Protein AF-A0A402CXB4-F1 (afdb_monomer)

pLDDT: mean 93.69, std 9.64, range [36.25, 98.69]

Structure (mmCIF, N/CA/C/O backbone):
data_AF-A0A402CXB4-F1
#
_entry.id   AF-A0A402CXB4-F1
#
loop_
_atom_site.group_PDB
_atom_site.id
_atom_site.type_symbol
_atom_site.label_atom_id
_atom_site.label_alt_id
_atom_site.label_comp_id
_atom_site.label_asym_id
_atom_site.labe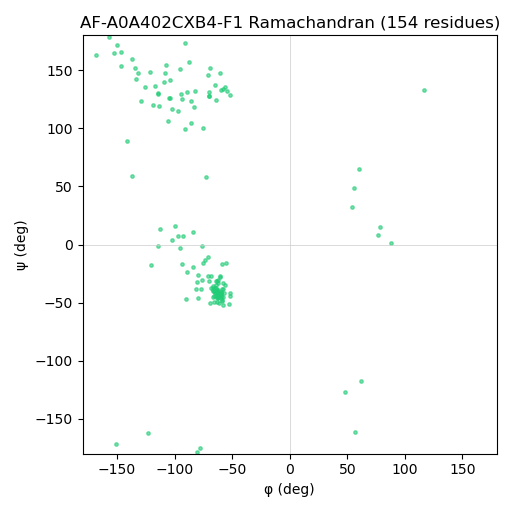l_entity_id
_atom_site.label_seq_id
_atom_site.pdbx_PDB_ins_code
_atom_site.Cartn_x
_atom_site.Cartn_y
_atom_site.Cartn_z
_atom_site.occupancy
_atom_site.B_iso_or_e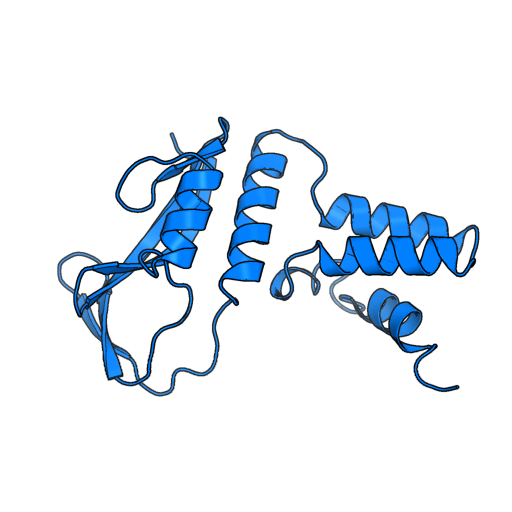quiv
_atom_site.auth_seq_id
_atom_site.auth_comp_id
_atom_site.auth_asym_id
_atom_site.auth_atom_id
_atom_site.pdbx_PDB_model_num
ATOM 1 N N . MET A 1 1 ? -4.533 17.981 -13.577 1.00 66.94 1 MET A N 1
ATOM 2 C CA . MET A 1 1 ? -3.326 17.785 -12.740 1.00 66.94 1 MET A CA 1
ATOM 3 C C . MET A 1 1 ? -3.564 16.572 -11.855 1.00 66.94 1 MET A C 1
ATOM 5 O O . MET A 1 1 ? -4.719 16.394 -11.473 1.00 66.94 1 MET A O 1
ATOM 9 N N . PRO A 1 2 ? -2.549 15.734 -11.580 1.00 78.81 2 PRO A N 1
ATOM 10 C CA . PRO A 1 2 ? -2.701 14.644 -10.619 1.00 78.81 2 PRO A CA 1
ATOM 11 C C . PRO A 1 2 ? -3.047 15.206 -9.237 1.00 78.81 2 PRO A C 1
ATOM 13 O O . PRO A 1 2 ? -2.648 16.324 -8.907 1.00 78.81 2 PRO A O 1
ATOM 16 N N . GLY A 1 3 ? -3.827 14.453 -8.464 1.00 91.56 3 GLY A N 1
ATOM 17 C CA . GLY A 1 3 ? -4.170 14.823 -7.092 1.00 91.56 3 GLY A CA 1
ATOM 18 C C . GLY A 1 3 ? -3.066 14.448 -6.106 1.00 91.56 3 GLY A C 1
ATOM 19 O O . GLY A 1 3 ? -2.782 15.207 -5.187 1.00 91.56 3 GLY A O 1
ATOM 20 N N . THR A 1 4 ? -2.437 13.292 -6.323 1.00 97.38 4 THR A N 1
ATOM 21 C CA . THR A 1 4 ? -1.288 12.788 -5.558 1.00 97.38 4 THR A CA 1
ATOM 22 C C . THR A 1 4 ? -0.498 11.781 -6.406 1.00 97.38 4 THR A C 1
ATOM 24 O O . THR A 1 4 ? -0.873 11.486 -7.548 1.00 97.38 4 THR A O 1
ATOM 27 N N . TYR A 1 5 ? 0.594 11.246 -5.866 1.00 97.19 5 TYR A N 1
ATOM 28 C CA . TYR A 1 5 ? 1.362 10.167 -6.477 1.00 97.19 5 TYR A CA 1
ATOM 29 C C . TYR A 1 5 ? 1.974 9.239 -5.425 1.00 97.19 5 TYR A C 1
ATOM 31 O O . TYR A 1 5 ? 2.268 9.650 -4.304 1.00 97.19 5 TYR A O 1
ATOM 39 N N . LEU A 1 6 ? 2.214 7.990 -5.822 1.00 97.00 6 LEU A N 1
ATOM 40 C CA . LEU A 1 6 ? 2.960 7.000 -5.046 1.00 97.00 6 LEU A CA 1
ATOM 41 C C . LEU A 1 6 ? 4.166 6.510 -5.851 1.00 97.00 6 LEU A C 1
ATOM 43 O O . LEU A 1 6 ? 4.110 6.436 -7.076 1.00 97.00 6 LEU A O 1
ATOM 47 N N . GLN A 1 7 ? 5.259 6.163 -5.175 1.00 95.56 7 GLN A N 1
ATOM 48 C CA . GLN A 1 7 ? 6.454 5.631 -5.837 1.00 95.56 7 GLN A CA 1
ATOM 49 C C . GLN A 1 7 ? 6.303 4.129 -6.099 1.00 95.56 7 GLN A C 1
ATOM 51 O O . GLN A 1 7 ? 5.945 3.370 -5.197 1.00 95.56 7 GLN A O 1
ATOM 56 N N . ALA A 1 8 ? 6.606 3.701 -7.323 1.00 96.75 8 ALA A N 1
ATOM 57 C CA . ALA A 1 8 ? 6.673 2.294 -7.703 1.00 96.75 8 ALA A CA 1
ATOM 58 C C . ALA A 1 8 ? 7.680 2.086 -8.847 1.00 96.75 8 ALA A C 1
ATOM 60 O O . ALA A 1 8 ? 8.414 2.994 -9.241 1.00 96.75 8 ALA A O 1
ATOM 61 N N . PHE A 1 9 ? 7.706 0.873 -9.391 1.00 96.94 9 PHE A N 1
ATOM 62 C CA . PHE A 1 9 ? 8.513 0.503 -10.541 1.00 96.94 9 PHE A CA 1
ATOM 63 C C . PHE A 1 9 ? 7.627 0.088 -11.714 1.00 96.94 9 PHE A C 1
ATOM 65 O O . PHE A 1 9 ? 6.707 -0.712 -11.537 1.00 96.94 9 PHE A O 1
ATOM 72 N N . ILE A 1 10 ? 7.942 0.552 -12.924 1.00 97.56 10 ILE A N 1
ATOM 73 C CA . ILE A 1 10 ? 7.408 -0.046 -14.154 1.00 97.56 10 ILE A CA 1
ATOM 74 C C . ILE A 1 10 ? 8.393 -1.082 -14.671 1.00 97.56 10 ILE A C 1
ATOM 76 O O . ILE A 1 10 ? 9.561 -0.773 -14.905 1.00 97.56 10 ILE A O 1
ATOM 80 N N . LYS A 1 11 ? 7.927 -2.312 -14.871 1.00 96.88 11 LYS A N 1
ATOM 81 C CA . LYS A 1 11 ? 8.692 -3.373 -15.520 1.00 96.88 11 LYS A CA 1
ATOM 82 C C . LYS A 1 11 ? 8.415 -3.342 -17.020 1.00 96.88 11 LYS A C 1
ATOM 84 O O . LYS A 1 11 ? 7.419 -3.893 -17.485 1.00 96.88 11 LYS A O 1
ATOM 89 N N . ASN A 1 12 ? 9.325 -2.740 -17.780 1.00 93.81 12 ASN A N 1
ATOM 90 C CA . ASN A 1 12 ? 9.269 -2.745 -19.238 1.00 93.81 12 ASN A CA 1
ATOM 91 C C . ASN A 1 12 ? 10.340 -3.697 -19.794 1.00 93.81 12 ASN A C 1
ATOM 93 O O . ASN A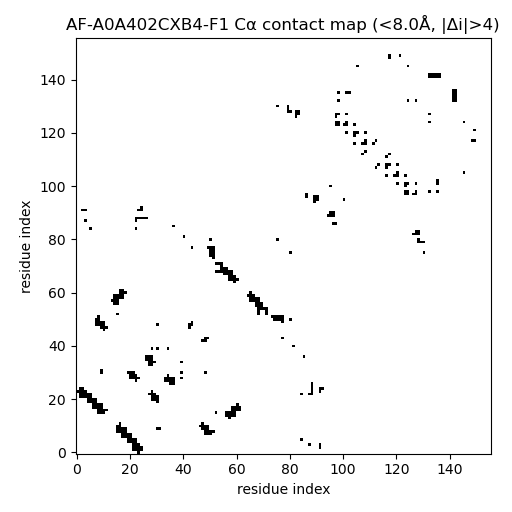 1 12 ? 11.547 -3.437 -19.737 1.00 93.81 12 ASN A O 1
ATOM 97 N N . GLY A 1 13 ? 9.894 -4.855 -20.281 1.00 91.06 13 GLY A N 1
ATOM 98 C CA . GLY A 1 13 ? 10.777 -5.939 -20.702 1.00 91.06 13 GLY A CA 1
ATOM 99 C C . GLY A 1 13 ? 11.628 -6.469 -19.542 1.00 91.06 13 GLY A C 1
ATOM 100 O O . GLY A 1 13 ? 11.108 -7.018 -18.568 1.00 91.06 13 GLY A O 1
ATOM 101 N N . ARG A 1 14 ? 12.955 -6.337 -19.665 1.00 89.50 14 ARG A N 1
ATOM 102 C CA . ARG A 1 14 ? 13.933 -6.779 -18.649 1.00 89.50 14 ARG A CA 1
ATOM 103 C C . ARG A 1 14 ? 14.375 -5.668 -17.690 1.00 89.50 14 ARG A C 1
ATOM 105 O O . ARG A 1 14 ? 15.159 -5.944 -16.786 1.00 89.50 14 ARG A O 1
ATOM 112 N N . HIS A 1 15 ? 13.903 -4.442 -17.897 1.00 91.56 15 HIS A N 1
ATOM 113 C CA . HIS A 1 15 ? 14.308 -3.267 -17.133 1.00 91.56 15 HIS A CA 1
ATOM 114 C C . HIS A 1 15 ? 13.187 -2.816 -16.200 1.00 91.56 15 HIS A C 1
ATOM 116 O O . HIS A 1 15 ? 12.003 -2.956 -16.515 1.00 91.56 15 HIS A O 1
ATOM 122 N N . PHE A 1 16 ? 13.580 -2.262 -15.058 1.00 96.19 16 PHE A N 1
ATOM 123 C CA . PHE A 1 16 ? 12.679 -1.624 -14.109 1.00 96.19 16 PHE A CA 1
ATOM 124 C C . PHE A 1 16 ? 12.913 -0.119 -14.126 1.00 96.19 16 PHE A C 1
ATOM 126 O O . PHE A 1 16 ? 14.056 0.322 -14.167 1.00 96.19 16 PHE A O 1
ATOM 133 N N . PHE A 1 17 ? 11.846 0.666 -14.061 1.00 96.25 17 PHE A N 1
ATOM 134 C CA . PHE A 1 17 ? 11.915 2.123 -14.059 1.00 96.25 17 PHE A CA 1
ATOM 135 C C . PHE A 1 17 ? 11.325 2.658 -12.768 1.00 96.25 17 PHE A C 1
ATOM 137 O O . PHE A 1 17 ? 10.148 2.412 -12.514 1.00 96.25 17 PHE A O 1
ATOM 144 N N . VAL A 1 18 ? 12.112 3.386 -11.972 1.00 95.19 18 VAL A N 1
ATOM 145 C CA . VAL A 1 18 ? 11.573 4.136 -10.825 1.00 95.19 18 VAL A CA 1
ATOM 146 C C . VAL A 1 18 ? 10.640 5.204 -11.374 1.00 95.19 18 VAL A C 1
ATOM 148 O O . VAL A 1 18 ? 11.049 6.004 -12.220 1.00 95.19 18 VAL A O 1
ATOM 151 N N . THR A 1 19 ? 9.389 5.217 -10.928 1.00 95.00 19 THR A N 1
ATOM 152 C CA . THR A 1 19 ? 8.428 6.202 -11.413 1.00 95.00 19 THR A CA 1
ATOM 153 C C . THR A 1 19 ? 7.335 6.517 -10.403 1.00 95.00 19 THR A C 1
ATOM 155 O O . THR A 1 19 ? 7.084 5.782 -9.447 1.00 95.00 19 THR A O 1
ATOM 158 N N . GLU A 1 20 ? 6.651 7.618 -10.683 1.00 96.00 20 GLU A N 1
ATOM 159 C CA . GLU A 1 20 ? 5.451 8.043 -9.984 1.00 96.00 20 GLU A CA 1
ATOM 160 C C . GLU A 1 20 ? 4.224 7.377 -10.608 1.00 96.00 20 GLU A C 1
ATOM 162 O O . GLU A 1 20 ? 3.940 7.546 -11.794 1.00 96.00 20 GLU A O 1
ATOM 167 N N . ILE A 1 21 ? 3.461 6.666 -9.784 1.00 97.81 21 ILE A N 1
ATOM 168 C CA . ILE A 1 21 ? 2.100 6.240 -10.091 1.00 97.81 21 ILE A CA 1
ATOM 169 C C . ILE A 1 21 ? 1.181 7.385 -9.688 1.00 97.81 21 ILE A C 1
ATOM 171 O O . ILE A 1 21 ? 0.973 7.636 -8.498 1.00 97.81 21 ILE A O 1
ATOM 175 N N . LYS A 1 22 ? 0.681 8.123 -10.676 1.00 98.50 22 LYS A N 1
ATOM 176 C CA . LYS A 1 22 ? -0.098 9.344 -10.448 1.00 98.50 22 LYS A CA 1
ATOM 177 C C . LYS A 1 22 ? -1.572 9.006 -10.325 1.00 98.50 22 LYS A C 1
ATOM 179 O O . LYS A 1 22 ? -2.120 8.319 -11.183 1.00 98.50 22 LYS A O 1
ATOM 184 N N . ILE A 1 23 ? -2.210 9.529 -9.285 1.00 98.50 23 ILE A N 1
ATOM 185 C CA . ILE A 1 23 ? -3.604 9.240 -8.951 1.00 98.50 23 ILE A CA 1
ATOM 186 C C . ILE A 1 23 ? -4.412 10.524 -9.108 1.00 98.50 23 ILE A C 1
ATOM 188 O O . ILE A 1 23 ? -4.046 11.590 -8.596 1.00 98.50 23 ILE A O 1
ATOM 192 N N . TYR A 1 24 ? -5.511 10.428 -9.845 1.00 98.12 24 TYR A N 1
ATOM 193 C CA . TYR A 1 24 ? -6.379 11.547 -10.173 1.00 98.12 24 TYR A CA 1
ATOM 194 C C . TYR A 1 24 ? -7.689 11.451 -9.392 1.00 98.12 24 TYR A C 1
ATOM 196 O O . TYR A 1 24 ? -8.123 10.383 -8.962 1.00 98.12 24 TYR A O 1
ATOM 204 N N . LYS A 1 25 ? -8.327 12.605 -9.181 1.00 96.19 25 LYS A N 1
ATOM 205 C CA . LYS A 1 25 ? -9.545 12.710 -8.367 1.00 96.19 25 LYS A CA 1
ATOM 206 C C . LYS A 1 25 ? -10.719 11.911 -8.947 1.00 96.19 25 LYS A C 1
ATOM 208 O O . LYS A 1 25 ? -11.561 11.436 -8.196 1.00 96.19 25 LYS A O 1
ATOM 213 N N . ASP A 1 26 ? -10.776 11.769 -10.263 1.00 96.31 26 ASP A N 1
ATOM 214 C CA . ASP A 1 26 ? -11.786 10.983 -10.977 1.00 96.31 26 ASP A CA 1
ATOM 215 C C . ASP A 1 26 ? -11.555 9.462 -10.895 1.00 96.31 26 ASP A C 1
ATOM 217 O O . ASP A 1 26 ? -12.372 8.699 -11.398 1.00 96.31 26 ASP A O 1
ATOM 221 N N . GLY A 1 27 ? -10.483 9.014 -10.231 1.00 96.75 27 GLY A N 1
ATOM 222 C CA . GLY A 1 27 ? -10.126 7.601 -10.112 1.00 96.75 27 GLY A CA 1
ATOM 223 C C . GLY A 1 27 ? -9.246 7.090 -11.252 1.00 96.75 27 GLY A C 1
ATOM 224 O O . GLY A 1 27 ? -8.883 5.914 -11.241 1.00 96.75 27 GLY A O 1
ATOM 225 N N . MET A 1 28 ? -8.866 7.951 -12.203 1.00 98.31 28 MET A N 1
ATOM 226 C CA . MET A 1 28 ? -7.876 7.599 -13.216 1.00 98.31 28 MET A CA 1
ATOM 227 C C . MET A 1 28 ? -6.481 7.505 -12.596 1.00 98.31 28 MET A C 1
ATOM 229 O O . MET A 1 28 ? -6.122 8.253 -11.681 1.00 98.31 28 MET A O 1
ATOM 233 N N . ILE A 1 29 ? -5.678 6.585 -13.120 1.00 98.69 29 ILE A N 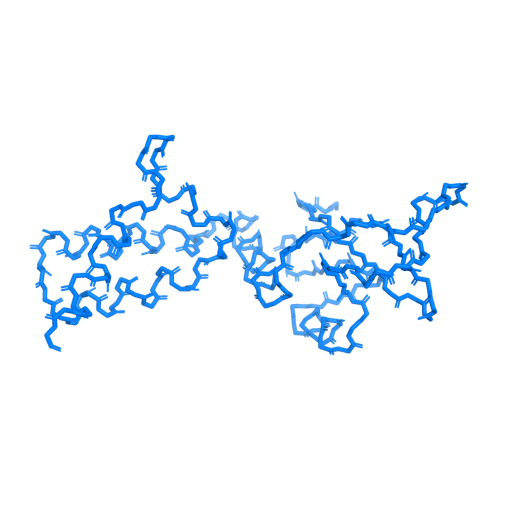1
ATOM 234 C CA . ILE A 1 29 ? -4.319 6.310 -12.663 1.00 98.69 29 ILE A CA 1
ATOM 235 C C . ILE A 1 29 ? -3.391 6.320 -13.874 1.00 98.69 29 ILE A C 1
ATOM 237 O O . ILE A 1 29 ? -3.589 5.568 -14.829 1.00 98.69 29 ILE A O 1
ATOM 241 N N . ASP A 1 30 ? -2.358 7.159 -13.834 1.00 98.38 30 ASP A N 1
ATOM 242 C CA . ASP A 1 30 ? -1.285 7.140 -14.828 1.00 98.38 30 ASP A CA 1
ATOM 243 C C . ASP A 1 30 ? -0.101 6.334 -14.288 1.00 98.38 30 ASP A C 1
ATOM 245 O O . ASP A 1 30 ? 0.541 6.687 -13.298 1.00 98.38 30 ASP A O 1
ATOM 249 N N . CYS A 1 31 ? 0.156 5.215 -14.957 1.00 97.44 31 CYS A N 1
ATOM 250 C CA . CYS A 1 31 ? 1.237 4.277 -14.676 1.00 97.44 31 CYS A CA 1
ATOM 251 C C . CYS A 1 31 ? 1.881 3.851 -16.002 1.00 97.44 31 CYS A C 1
ATOM 253 O O . CYS A 1 31 ? 1.846 2.675 -16.393 1.00 97.44 31 CYS A O 1
ATOM 255 N N . TRP A 1 32 ? 2.383 4.858 -16.727 1.00 96.31 32 TRP A N 1
ATOM 256 C CA . TRP A 1 32 ? 2.756 4.784 -18.144 1.00 96.31 32 TRP A CA 1
ATOM 257 C C . TRP A 1 32 ? 1.547 4.408 -18.997 1.00 96.31 32 TRP A C 1
ATOM 259 O O . TRP A 1 32 ? 1.445 3.313 -19.557 1.00 96.31 32 TRP A O 1
ATOM 269 N N . GLY A 1 33 ? 0.577 5.317 -19.004 1.00 96.50 33 GLY A N 1
ATOM 270 C CA . GLY A 1 33 ? -0.700 5.158 -19.683 1.00 96.50 33 GLY A CA 1
ATOM 271 C C . GLY A 1 33 ? -1.847 5.149 -18.683 1.00 96.50 33 GLY A C 1
ATOM 272 O O . GLY A 1 33 ? -1.791 4.437 -17.673 1.00 96.50 33 GLY A O 1
ATOM 273 N N . PHE A 1 34 ? -2.868 5.938 -19.009 1.00 97.81 34 PHE A N 1
ATOM 274 C CA . PHE A 1 34 ? -4.066 6.133 -18.206 1.00 97.81 34 PHE A CA 1
ATOM 275 C C . PHE A 1 34 ? -4.942 4.885 -18.197 1.00 97.81 34 PHE A C 1
ATOM 277 O O . PHE A 1 34 ? -5.302 4.361 -19.250 1.00 97.81 34 PHE A O 1
ATOM 284 N N . VAL A 1 35 ? -5.298 4.447 -16.997 1.00 98.62 35 VAL A N 1
ATOM 285 C CA . VAL A 1 35 ? -6.239 3.356 -16.735 1.00 98.62 35 VAL A CA 1
ATOM 286 C C . VAL A 1 35 ? -7.167 3.757 -15.594 1.00 98.62 35 VAL A C 1
ATOM 288 O O . VAL A 1 35 ? -6.840 4.649 -14.811 1.00 98.62 35 VAL A O 1
ATOM 291 N N . ASP A 1 36 ? -8.319 3.108 -15.498 1.00 98.62 36 ASP A N 1
ATOM 292 C CA . ASP A 1 36 ? -9.139 3.153 -14.290 1.00 98.62 36 ASP A CA 1
ATOM 293 C C . ASP A 1 36 ? -8.564 2.217 -13.207 1.00 98.62 36 ASP A C 1
ATOM 295 O O . ASP A 1 36 ? -7.489 1.623 -13.356 1.00 98.62 36 ASP A O 1
ATOM 299 N N . PHE A 1 37 ? -9.272 2.094 -12.085 1.00 98.38 37 PHE A N 1
ATOM 300 C CA . PHE A 1 37 ? -8.821 1.266 -10.970 1.00 98.38 37 PHE A CA 1
ATOM 301 C C . PHE A 1 37 ? -8.730 -0.228 -11.326 1.00 98.38 37 PHE A C 1
ATOM 303 O O . PHE A 1 37 ? -7.781 -0.894 -10.911 1.00 98.38 37 PHE A O 1
ATOM 310 N N . GLU A 1 38 ? -9.660 -0.753 -12.127 1.00 98.56 38 GLU A N 1
ATOM 311 C CA . GLU A 1 38 ? -9.625 -2.152 -12.570 1.00 98.56 38 GLU A CA 1
ATOM 312 C C . GLU A 1 38 ? -8.430 -2.405 -13.503 1.00 98.56 38 GLU A C 1
ATOM 314 O O . GLU A 1 38 ? -7.665 -3.354 -13.306 1.00 98.56 38 GLU A O 1
ATOM 319 N N . GLY A 1 39 ? -8.193 -1.512 -14.465 1.00 98.62 39 GLY A N 1
ATOM 320 C CA . GLY A 1 39 ? -7.027 -1.567 -15.341 1.00 98.62 39 GLY A CA 1
ATOM 321 C C . GLY A 1 39 ? -5.707 -1.419 -14.580 1.00 98.62 39 GLY A C 1
ATOM 322 O O . GLY A 1 39 ? -4.710 -2.054 -14.933 1.00 98.62 39 GLY A O 1
ATOM 323 N N . PHE A 1 40 ? -5.681 -0.647 -13.491 1.00 98.69 40 PHE A N 1
ATOM 324 C CA . PHE A 1 40 ? -4.524 -0.586 -12.599 1.00 98.69 40 PHE A CA 1
ATOM 325 C C . PHE A 1 40 ? -4.279 -1.917 -11.875 1.00 98.69 40 PHE A C 1
ATOM 327 O O . PHE A 1 40 ? -3.140 -2.394 -11.842 1.00 98.69 40 PHE A O 1
ATOM 334 N N . GLN A 1 41 ? -5.327 -2.561 -11.352 1.00 98.62 41 GLN A N 1
ATOM 335 C CA . GLN A 1 41 ? -5.213 -3.901 -10.766 1.00 98.62 41 GLN A CA 1
ATOM 336 C C . GLN A 1 41 ? -4.680 -4.913 -11.787 1.00 98.62 41 GLN A C 1
ATOM 338 O O . GLN A 1 41 ? -3.836 -5.741 -11.445 1.00 98.62 41 GLN A O 1
ATOM 343 N N . GLU A 1 42 ? -5.094 -4.818 -13.051 1.00 98.56 42 GLU A N 1
ATOM 344 C CA . GLU A 1 42 ? -4.564 -5.669 -14.118 1.00 98.56 42 GLU A CA 1
ATOM 345 C C . GLU A 1 42 ? -3.086 -5.391 -14.427 1.00 98.56 42 GLU A C 1
ATOM 347 O O . GLU A 1 42 ? -2.287 -6.317 -14.592 1.00 98.56 42 GLU A O 1
ATOM 352 N N . LYS A 1 43 ? -2.661 -4.125 -14.420 1.00 98.38 43 LYS A N 1
ATOM 353 C CA . LYS A 1 43 ? -1.239 -3.771 -14.549 1.00 98.38 43 LYS A CA 1
ATOM 354 C C . LYS A 1 43 ? -0.393 -4.292 -13.378 1.00 98.38 43 LYS A C 1
ATOM 356 O O . LYS A 1 43 ? 0.770 -4.644 -13.578 1.00 98.38 43 LYS A O 1
ATOM 361 N N . ILE A 1 44 ? -0.956 -4.394 -12.176 1.00 98.25 44 ILE A N 1
ATOM 362 C CA . ILE A 1 44 ? -0.307 -5.072 -11.044 1.00 98.25 44 ILE A CA 1
ATOM 363 C C . ILE A 1 44 ? -0.235 -6.589 -11.293 1.00 98.25 44 ILE A C 1
ATOM 365 O O . ILE A 1 44 ? 0.847 -7.170 -11.201 1.00 98.25 44 ILE A O 1
ATOM 369 N N . ARG A 1 45 ? -1.355 -7.234 -11.662 1.00 97.94 45 ARG A N 1
ATOM 370 C CA . ARG A 1 45 ? -1.437 -8.692 -11.900 1.00 97.94 45 ARG A CA 1
ATOM 371 C C . ARG A 1 45 ? -0.507 -9.176 -13.011 1.00 97.94 45 ARG A C 1
ATOM 373 O O . ARG A 1 45 ? 0.177 -10.182 -12.843 1.00 97.94 45 ARG A O 1
ATOM 380 N N . SER A 1 46 ? -0.435 -8.440 -14.116 1.00 97.44 46 SER A N 1
ATOM 381 C CA . SER A 1 46 ? 0.467 -8.729 -15.242 1.00 97.44 46 SER A CA 1
ATOM 382 C C . SER A 1 46 ? 1.945 -8.463 -14.922 1.00 97.44 46 SER A C 1
ATOM 384 O O . SER A 1 46 ? 2.838 -8.848 -15.681 1.00 97.44 46 SER A O 1
ATOM 386 N N . GLY A 1 47 ? 2.229 -7.817 -13.788 1.00 96.88 47 GLY A N 1
ATOM 387 C CA . GLY A 1 47 ? 3.572 -7.471 -13.348 1.00 96.88 47 GLY A CA 1
ATOM 388 C C . GLY A 1 47 ? 4.169 -6.249 -14.045 1.00 96.88 47 GLY A C 1
ATOM 389 O O . GLY A 1 47 ? 5.384 -6.067 -13.949 1.00 96.88 47 GLY A O 1
ATOM 390 N N . TRP A 1 48 ? 3.347 -5.440 -14.724 1.00 97.88 48 TRP A N 1
ATOM 391 C CA . TRP A 1 48 ? 3.736 -4.156 -15.313 1.00 97.88 48 TRP A CA 1
ATOM 392 C C . TRP A 1 48 ? 4.099 -3.136 -14.231 1.00 97.88 48 TRP A C 1
ATOM 394 O O . TRP A 1 48 ? 5.176 -2.549 -14.289 1.00 97.88 48 TRP A O 1
ATOM 404 N N . VAL A 1 49 ? 3.245 -2.967 -13.216 1.00 98.25 49 VAL A N 1
ATOM 405 C CA . VAL A 1 49 ? 3.561 -2.176 -12.015 1.00 98.25 49 VAL A CA 1
ATOM 406 C C . VAL A 1 49 ? 4.085 -3.116 -10.937 1.00 98.25 49 VAL A C 1
ATOM 408 O O . VAL A 1 49 ? 3.460 -4.131 -10.637 1.00 98.25 49 VAL A O 1
ATOM 411 N N . ARG A 1 50 ? 5.228 -2.779 -10.338 1.00 97.12 50 ARG A N 1
ATOM 412 C CA . ARG A 1 50 ? 5.862 -3.533 -9.252 1.00 97.12 50 ARG A CA 1
ATOM 413 C C . ARG A 1 50 ? 6.262 -2.599 -8.123 1.00 97.12 50 ARG A C 1
ATOM 415 O O . ARG A 1 50 ? 6.667 -1.470 -8.352 1.00 97.12 50 ARG A O 1
ATOM 422 N N . THR A 1 51 ? 6.212 -3.097 -6.900 1.00 96.06 51 THR A N 1
ATOM 423 C CA . THR A 1 51 ? 6.649 -2.386 -5.682 1.00 96.06 51 THR A CA 1
ATOM 424 C C . THR A 1 51 ? 7.864 -3.044 -5.032 1.00 96.06 51 THR A C 1
ATOM 426 O O . THR A 1 51 ? 8.380 -2.574 -4.020 1.00 96.06 51 THR A O 1
ATOM 429 N N . ARG A 1 52 ? 8.329 -4.144 -5.629 1.00 93.12 52 ARG A N 1
ATOM 430 C CA . ARG A 1 52 ? 9.488 -4.927 -5.215 1.00 93.12 52 ARG A CA 1
ATOM 431 C C . ARG A 1 52 ? 10.344 -5.240 -6.432 1.00 93.12 52 ARG A C 1
ATOM 433 O O . ARG A 1 52 ? 9.821 -5.524 -7.512 1.00 93.12 52 ARG A O 1
ATOM 440 N N . LEU A 1 53 ? 11.655 -5.216 -6.234 1.00 93.00 53 LEU A N 1
ATOM 441 C CA . LEU A 1 53 ? 12.635 -5.584 -7.246 1.00 93.00 53 LEU A CA 1
ATOM 442 C C . LEU A 1 53 ? 13.192 -6.977 -6.943 1.00 93.00 53 LEU A C 1
ATOM 444 O O . LEU A 1 53 ? 13.414 -7.292 -5.775 1.00 93.00 53 LEU A O 1
ATOM 448 N N . PRO A 1 54 ? 13.433 -7.820 -7.959 1.00 92.19 54 PRO A N 1
ATOM 449 C CA . PRO A 1 54 ? 14.271 -8.993 -7.768 1.00 92.19 54 PRO A CA 1
ATOM 450 C C . PRO A 1 54 ? 15.734 -8.579 -7.547 1.00 92.19 54 PRO A C 1
ATOM 452 O O . PRO A 1 54 ? 16.184 -7.555 -8.067 1.00 92.19 54 PRO A O 1
ATOM 455 N N . GLU A 1 55 ? 16.488 -9.400 -6.817 1.00 93.31 55 GLU A N 1
ATOM 456 C CA . GLU A 1 55 ? 17.940 -9.240 -6.688 1.00 93.31 55 GLU A CA 1
ATOM 457 C C . GLU A 1 55 ? 18.595 -9.242 -8.083 1.00 93.31 55 GLU A C 1
ATOM 459 O O . GLU A 1 55 ? 18.226 -10.037 -8.954 1.00 93.31 55 GLU A O 1
ATOM 464 N N . GLY A 1 56 ? 19.533 -8.325 -8.328 1.00 94.19 56 GLY A N 1
ATOM 465 C CA . GLY A 1 56 ? 20.175 -8.170 -9.635 1.00 94.19 56 GLY A CA 1
ATOM 466 C C . GLY A 1 56 ? 19.321 -7.458 -10.694 1.00 94.19 56 GLY A C 1
ATOM 467 O O . GLY A 1 56 ? 19.718 -7.401 -11.861 1.00 94.19 56 GLY A O 1
ATOM 468 N N . ALA A 1 57 ? 18.159 -6.900 -10.330 1.00 94.19 57 ALA A N 1
ATOM 469 C CA . ALA A 1 57 ? 17.351 -6.098 -11.246 1.00 94.19 57 ALA A CA 1
ATOM 470 C C . ALA A 1 57 ? 18.138 -4.901 -11.793 1.00 94.19 57 ALA A C 1
ATOM 472 O O . ALA A 1 57 ? 18.747 -4.148 -11.034 1.00 94.19 57 ALA A O 1
ATOM 473 N N . ARG A 1 58 ? 18.060 -4.676 -13.109 1.00 95.06 58 ARG A N 1
ATOM 474 C CA . ARG A 1 58 ? 18.535 -3.434 -13.729 1.00 95.06 58 ARG A CA 1
ATOM 475 C C . ARG A 1 58 ? 17.460 -2.370 -13.603 1.00 95.06 58 ARG A C 1
ATOM 477 O O . ARG A 1 58 ? 16.363 -2.536 -14.142 1.00 95.06 58 ARG A O 1
ATOM 484 N N . VAL A 1 59 ? 17.798 -1.296 -12.906 1.00 95.50 59 VAL A N 1
ATOM 485 C CA . VAL A 1 59 ? 16.897 -0.192 -12.605 1.00 95.50 59 VAL A CA 1
ATOM 486 C C . VAL A 1 59 ? 17.384 1.060 -13.311 1.00 95.50 59 VAL A C 1
ATOM 488 O O 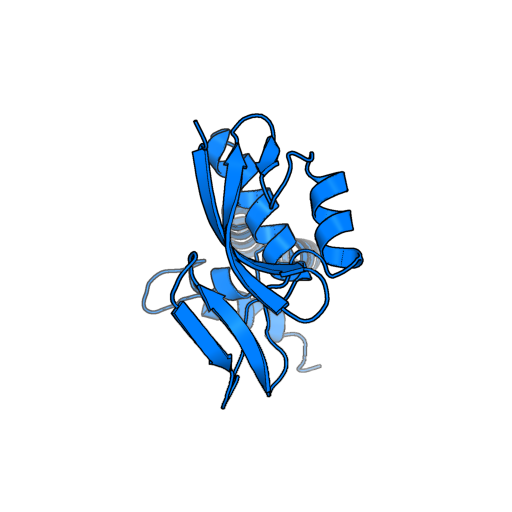. VAL A 1 59 ? 18.554 1.428 -13.207 1.00 95.50 59 VAL A O 1
ATOM 491 N N . SER A 1 60 ? 16.468 1.714 -14.004 1.00 94.25 60 SER A N 1
ATOM 492 C CA . SER A 1 60 ? 16.638 3.041 -14.569 1.00 94.25 60 SER A CA 1
ATOM 493 C C . SER A 1 60 ? 15.852 4.028 -13.711 1.00 94.25 60 SER A C 1
ATOM 495 O O . SER A 1 60 ? 14.661 3.849 -13.448 1.00 94.25 60 SER A O 1
ATOM 497 N N . MET A 1 61 ? 16.523 5.067 -13.242 1.00 89.25 61 MET A N 1
ATOM 498 C CA . MET A 1 61 ? 15.910 6.209 -12.583 1.00 89.25 61 MET A CA 1
ATOM 499 C C . MET A 1 61 ? 16.125 7.412 -13.491 1.00 89.25 61 MET A C 1
ATOM 501 O O . MET A 1 61 ? 17.261 7.779 -13.783 1.00 89.25 61 MET A O 1
ATOM 505 N N . MET A 1 62 ? 15.030 8.020 -13.952 1.00 79.81 62 MET A N 1
ATOM 506 C CA . MET A 1 62 ? 15.084 9.030 -15.018 1.00 79.81 62 MET A CA 1
ATOM 507 C C . MET A 1 62 ? 15.756 8.460 -16.289 1.00 79.81 62 MET A C 1
ATOM 509 O O . MET A 1 62 ? 15.834 7.245 -16.472 1.00 79.81 62 MET A O 1
ATOM 513 N N . GLU A 1 63 ? 16.218 9.326 -17.193 1.00 75.69 63 GLU A N 1
ATOM 514 C CA . GLU A 1 63 ? 16.808 8.905 -18.473 1.00 75.69 63 GLU A CA 1
ATOM 515 C C . GLU A 1 63 ? 18.298 8.536 -18.385 1.00 75.69 63 GLU A C 1
ATOM 517 O O . GLU A 1 63 ? 18.816 7.847 -19.261 1.00 75.69 63 GLU A O 1
ATOM 522 N N . SER A 1 64 ? 19.007 8.972 -17.342 1.00 83.25 64 SER A N 1
ATOM 523 C CA . SER A 1 64 ? 20.477 8.939 -17.313 1.00 83.25 64 SER A CA 1
ATOM 524 C C . SER A 1 64 ? 21.084 8.125 -16.172 1.00 83.25 64 SER A C 1
ATOM 526 O O . SER A 1 64 ? 22.254 7.748 -16.266 1.00 83.25 64 SER A O 1
ATOM 528 N N . LEU A 1 65 ? 20.327 7.807 -15.117 1.00 91.44 65 LEU A N 1
ATOM 529 C CA . LEU A 1 65 ? 20.844 7.057 -13.976 1.00 91.44 65 LEU A CA 1
ATOM 530 C C . LEU A 1 65 ? 20.403 5.597 -14.052 1.00 91.44 65 LEU A C 1
ATOM 532 O O . LEU A 1 65 ? 19.222 5.278 -13.964 1.00 91.44 65 LEU A O 1
ATOM 536 N N . ASN A 1 66 ? 21.373 4.696 -14.187 1.00 93.19 66 ASN A N 1
ATOM 537 C CA . ASN A 1 66 ? 21.135 3.260 -14.253 1.00 93.19 66 ASN A CA 1
ATOM 538 C C . ASN A 1 66 ? 21.969 2.550 -13.191 1.00 93.19 66 ASN A C 1
ATOM 540 O O . ASN A 1 66 ? 23.155 2.840 -13.036 1.00 93.19 66 ASN A O 1
ATOM 544 N N . PHE A 1 67 ? 21.366 1.601 -12.483 1.00 94.06 67 PHE A N 1
ATOM 545 C CA . PHE A 1 67 ? 22.047 0.812 -11.463 1.00 94.06 67 PHE A CA 1
ATOM 546 C C . PHE A 1 67 ? 21.496 -0.612 -11.397 1.00 94.06 67 PHE A C 1
ATOM 548 O O . PHE A 1 67 ? 20.448 -0.932 -11.959 1.00 94.06 67 PHE A O 1
ATOM 555 N N . THR A 1 68 ? 22.238 -1.489 -10.726 1.00 95.50 68 THR A N 1
ATOM 556 C CA . THR A 1 68 ? 21.783 -2.848 -10.417 1.00 95.50 68 THR A CA 1
ATOM 557 C C . THR A 1 68 ? 21.380 -2.897 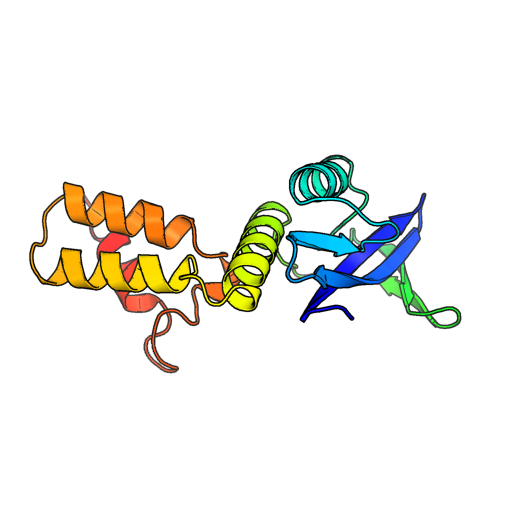-8.952 1.00 95.50 68 THR A C 1
ATOM 559 O O . THR A 1 68 ? 22.161 -2.498 -8.091 1.00 95.50 68 THR A O 1
ATOM 562 N N . ALA A 1 69 ? 20.160 -3.347 -8.674 1.00 93.81 69 ALA A N 1
ATOM 563 C CA . ALA A 1 69 ? 19.675 -3.508 -7.312 1.00 93.81 69 ALA A CA 1
ATOM 564 C C . ALA A 1 69 ? 20.400 -4.676 -6.633 1.00 93.81 69 ALA A C 1
ATOM 566 O O . ALA A 1 69 ? 20.447 -5.781 -7.180 1.00 93.81 69 ALA A O 1
ATOM 567 N N . THR A 1 70 ? 20.953 -4.408 -5.451 1.00 93.50 70 THR A N 1
ATOM 568 C CA . THR A 1 70 ? 21.603 -5.401 -4.589 1.00 93.50 70 THR A CA 1
ATOM 569 C C . THR A 1 70 ? 21.134 -5.216 -3.145 1.00 93.50 70 THR A C 1
ATOM 571 O O . THR A 1 70 ? 20.765 -4.097 -2.784 1.00 93.50 70 THR A O 1
ATOM 574 N N . ASP A 1 71 ? 21.126 -6.286 -2.344 1.00 89.19 71 ASP A N 1
ATOM 575 C CA . ASP A 1 71 ? 20.637 -6.295 -0.948 1.00 89.19 71 ASP A CA 1
ATOM 576 C C . ASP A 1 71 ? 19.180 -5.795 -0.819 1.00 89.19 71 ASP A C 1
ATOM 578 O O . ASP A 1 71 ? 18.848 -4.924 -0.009 1.00 89.19 71 ASP A O 1
ATOM 582 N N . VAL A 1 72 ? 18.273 -6.316 -1.658 1.00 87.56 72 VAL A N 1
ATOM 583 C CA . VAL A 1 72 ? 16.862 -5.894 -1.643 1.00 87.56 72 VAL A CA 1
ATOM 584 C C . VAL A 1 72 ? 16.127 -6.504 -0.442 1.00 87.56 72 VAL A C 1
ATOM 586 O O . VAL A 1 72 ? 15.698 -7.655 -0.475 1.00 87.56 72 VAL A O 1
ATOM 589 N N . LYS A 1 73 ? 15.940 -5.717 0.626 1.00 79.38 73 LYS A N 1
ATOM 590 C CA . LYS A 1 73 ? 15.392 -6.219 1.905 1.00 79.38 73 LYS A CA 1
ATOM 591 C C . LYS A 1 73 ? 13.876 -6.389 1.937 1.00 79.38 73 LYS A C 1
ATOM 593 O O . LYS A 1 73 ? 13.390 -7.397 2.438 1.00 79.38 73 LYS A O 1
ATOM 598 N N . ALA A 1 74 ? 13.121 -5.402 1.459 1.00 73.44 74 ALA A N 1
ATOM 599 C CA . ALA A 1 74 ? 11.659 -5.449 1.429 1.00 73.44 74 ALA A CA 1
ATOM 600 C C . ALA A 1 74 ? 11.079 -4.318 0.569 1.00 73.44 74 ALA A C 1
ATOM 602 O O . ALA A 1 74 ? 11.737 -3.314 0.306 1.00 73.44 74 ALA A O 1
ATOM 603 N N . GLY A 1 75 ? 9.813 -4.467 0.187 1.00 83.19 75 GLY A N 1
ATOM 604 C CA . GLY A 1 75 ? 8.984 -3.408 -0.383 1.00 83.19 75 GLY A CA 1
ATOM 605 C C . GLY A 1 75 ? 7.522 -3.645 -0.020 1.00 83.19 75 GLY A C 1
ATOM 606 O O . GLY A 1 75 ? 7.184 -4.694 0.534 1.00 83.19 75 GLY A O 1
ATOM 607 N N . VAL A 1 76 ? 6.659 -2.676 -0.325 1.00 92.69 76 VAL A N 1
ATOM 608 C CA . VAL A 1 76 ? 5.210 -2.816 -0.118 1.00 92.69 76 VAL A CA 1
ATOM 609 C C . VAL A 1 76 ? 4.715 -4.007 -0.937 1.00 92.69 76 VAL A C 1
ATOM 611 O O . VAL A 1 76 ? 5.079 -4.152 -2.100 1.00 92.69 76 VAL A O 1
ATOM 614 N N . GLU A 1 77 ? 3.921 -4.892 -0.346 1.00 94.62 77 GLU A N 1
ATOM 615 C CA . GLU A 1 77 ? 3.326 -6.010 -1.082 1.00 94.62 77 GLU A CA 1
ATOM 616 C C . GLU A 1 77 ? 2.350 -5.464 -2.133 1.00 94.62 77 GLU A C 1
ATOM 618 O O . GLU A 1 77 ? 1.586 -4.547 -1.841 1.00 94.62 77 GLU A O 1
ATOM 623 N N . GLU A 1 78 ? 2.349 -6.006 -3.355 1.00 96.62 78 GLU A N 1
ATOM 624 C CA . GLU A 1 78 ? 1.543 -5.450 -4.450 1.00 96.62 78 GLU A CA 1
ATOM 625 C C . GLU A 1 78 ? 0.041 -5.358 -4.101 1.00 96.62 78 GLU A C 1
ATOM 627 O O . GLU A 1 78 ? -0.626 -4.390 -4.463 1.00 96.62 78 GLU A O 1
ATOM 632 N N . VAL A 1 79 ? -0.482 -6.318 -3.329 1.00 96.88 79 VAL A N 1
ATOM 633 C CA . VAL A 1 79 ? -1.874 -6.305 -2.841 1.00 96.88 79 VAL A CA 1
ATOM 634 C C . VAL A 1 79 ? -2.145 -5.173 -1.844 1.00 96.88 79 VAL A C 1
ATOM 636 O O . VAL A 1 79 ? -3.211 -4.564 -1.873 1.00 96.88 79 VAL A O 1
ATOM 639 N N . GLU A 1 80 ? -1.171 -4.840 -0.997 1.00 97.94 80 GLU A N 1
ATOM 640 C CA . GLU A 1 80 ? -1.268 -3.739 -0.034 1.00 97.94 80 GLU A CA 1
ATOM 641 C C . GLU A 1 80 ? -1.098 -2.382 -0.729 1.00 97.94 80 GLU A C 1
ATOM 643 O O . GLU A 1 80 ? -1.725 -1.396 -0.343 1.00 97.94 80 GLU A O 1
ATOM 648 N N . PHE A 1 81 ? -0.322 -2.335 -1.814 1.00 98.06 81 PHE A N 1
ATOM 649 C CA . PHE A 1 81 ? -0.208 -1.151 -2.661 1.00 98.06 81 PHE A CA 1
ATOM 650 C C . PHE A 1 81 ? -1.524 -0.824 -3.375 1.00 98.06 81 PHE A C 1
ATOM 652 O O . PHE A 1 81 ? -1.920 0.337 -3.431 1.00 98.06 81 PHE A O 1
ATOM 659 N N . VAL A 1 82 ? -2.251 -1.840 -3.857 1.00 98.44 82 VAL A N 1
ATOM 660 C CA . VAL A 1 82 ? -3.595 -1.656 -4.435 1.00 98.44 82 VAL A CA 1
ATOM 661 C C . VAL A 1 82 ? -4.563 -1.053 -3.412 1.00 98.44 82 VAL A C 1
ATOM 663 O O . VAL A 1 82 ? -5.300 -0.127 -3.755 1.00 98.44 82 VAL A O 1
ATOM 666 N N . LYS A 1 83 ? -4.535 -1.518 -2.154 1.00 98.56 83 LYS A N 1
ATOM 667 C CA . LYS A 1 83 ? -5.334 -0.920 -1.068 1.00 98.56 83 LYS A CA 1
ATOM 668 C C . LYS A 1 83 ? -4.960 0.546 -0.841 1.00 98.56 83 LYS A C 1
ATOM 670 O O . LYS A 1 83 ? -5.845 1.384 -0.712 1.00 98.56 83 LYS A O 1
ATOM 675 N N . GLN A 1 84 ? -3.664 0.868 -0.851 1.00 98.31 84 GLN A N 1
ATOM 676 C CA . GLN A 1 84 ? -3.204 2.246 -0.684 1.00 98.31 84 GLN A CA 1
ATOM 677 C C . GLN A 1 84 ? -3.707 3.150 -1.816 1.00 98.31 84 GLN A C 1
ATOM 679 O O . GLN A 1 84 ? -4.227 4.224 -1.544 1.00 98.31 84 GLN A O 1
ATOM 684 N N . VAL A 1 85 ? -3.624 2.708 -3.075 1.00 98.44 85 VAL A N 1
ATOM 685 C CA . VAL A 1 85 ? -4.156 3.469 -4.219 1.00 98.44 85 VAL A CA 1
ATOM 686 C C . VAL A 1 85 ? -5.664 3.707 -4.082 1.00 98.44 85 VAL A C 1
ATOM 688 O O . VAL A 1 85 ? -6.129 4.813 -4.348 1.00 98.44 85 VAL A O 1
ATOM 691 N N . ALA A 1 86 ? -6.427 2.707 -3.627 1.00 98.44 86 ALA A N 1
ATOM 692 C CA . ALA A 1 86 ? -7.858 2.869 -3.372 1.00 98.44 86 ALA A CA 1
ATOM 693 C C . ALA A 1 86 ? -8.139 3.934 -2.295 1.00 98.44 86 ALA A C 1
ATOM 695 O O . ALA A 1 86 ? -9.010 4.787 -2.481 1.00 98.44 86 ALA A O 1
ATOM 696 N N . ASP A 1 87 ? -7.375 3.927 -1.200 1.00 98.25 87 ASP A N 1
ATOM 697 C CA . ASP A 1 87 ? -7.490 4.931 -0.139 1.00 98.25 87 ASP A CA 1
ATOM 698 C C . ASP A 1 87 ? -7.119 6.339 -0.617 1.00 98.25 87 ASP A C 1
ATOM 700 O O . ASP A 1 87 ? -7.793 7.302 -0.249 1.00 98.25 87 ASP A O 1
ATOM 704 N N . GLU A 1 88 ? -6.109 6.484 -1.478 1.00 98.25 88 GLU A N 1
ATOM 705 C CA . GLU A 1 88 ? -5.766 7.783 -2.067 1.00 98.25 88 GLU A CA 1
ATOM 706 C C . GLU A 1 88 ? -6.914 8.330 -2.930 1.00 98.25 88 GLU A C 1
ATOM 708 O O . GLU A 1 88 ? -7.242 9.515 -2.847 1.00 98.25 88 GLU A O 1
ATOM 713 N N . ILE A 1 89 ? -7.603 7.480 -3.701 1.00 98.25 89 ILE A N 1
ATOM 714 C CA . ILE A 1 89 ? -8.792 7.893 -4.469 1.00 98.25 89 ILE A CA 1
ATOM 715 C C . ILE A 1 89 ? -9.899 8.394 -3.527 1.00 98.25 89 ILE A C 1
ATOM 717 O O . ILE A 1 89 ? -10.531 9.420 -3.803 1.00 98.25 89 ILE A O 1
ATOM 721 N N . LEU A 1 90 ? -10.136 7.708 -2.404 1.00 98.12 90 LEU A N 1
ATOM 722 C CA . LEU A 1 90 ? -11.106 8.140 -1.390 1.00 98.12 90 LEU A CA 1
ATOM 723 C C . LEU A 1 90 ? -10.697 9.478 -0.760 1.00 98.12 90 LEU A C 1
ATOM 725 O O . LEU A 1 90 ? -11.518 10.399 -0.698 1.00 98.12 90 LEU A O 1
ATOM 729 N N . SER A 1 91 ? -9.426 9.611 -0.382 1.00 97.31 91 SER A N 1
ATOM 730 C CA . SER A 1 91 ? -8.839 10.815 0.216 1.00 97.31 91 SER A CA 1
ATOM 731 C C . SER A 1 91 ? -8.977 12.036 -0.700 1.00 97.31 91 SER A C 1
ATOM 733 O O . SER A 1 91 ? -9.514 13.070 -0.291 1.00 97.31 91 SER A O 1
ATOM 735 N N . LEU A 1 92 ? -8.630 11.902 -1.987 1.00 97.38 92 LEU A N 1
ATOM 736 C CA . LEU A 1 92 ? -8.793 12.963 -2.992 1.00 97.38 92 LEU A CA 1
ATOM 737 C C . LEU A 1 92 ? -10.254 13.398 -3.177 1.00 97.38 92 LEU A C 1
ATOM 739 O O . LEU A 1 92 ? -10.539 14.546 -3.541 1.00 97.38 92 LEU A O 1
ATOM 743 N N . ASN A 1 93 ? -11.191 12.491 -2.908 1.00 97.25 93 ASN A N 1
ATOM 744 C CA . ASN A 1 93 ? -12.625 12.750 -2.941 1.00 97.25 93 ASN A CA 1
ATOM 745 C C . ASN A 1 93 ? -13.210 13.164 -1.584 1.00 97.25 93 ASN A C 1
ATOM 747 O O . ASN A 1 93 ? -14.428 13.316 -1.483 1.00 97.25 93 ASN A O 1
ATOM 751 N N . LYS A 1 94 ? -12.371 13.387 -0.562 1.00 96.94 94 LYS A N 1
ATOM 752 C CA . LYS A 1 94 ? -12.779 13.715 0.815 1.00 96.94 94 LYS A CA 1
ATOM 753 C C . LYS A 1 94 ? -13.766 12.693 1.396 1.00 96.94 94 LYS A C 1
ATOM 755 O O . LYS A 1 94 ? -14.657 13.051 2.165 1.00 96.94 94 LYS A O 1
ATOM 760 N N . LYS A 1 95 ? -13.632 11.429 0.993 1.00 97.56 95 LYS A N 1
ATOM 761 C CA . LYS A 1 95 ? -14.415 10.308 1.514 1.00 97.56 95 LYS A CA 1
ATOM 762 C C . LYS A 1 95 ? -13.637 9.612 2.635 1.00 97.56 95 LYS A C 1
ATOM 764 O O . LYS A 1 95 ? -12.407 9.622 2.604 1.00 97.56 95 LYS A O 1
ATOM 769 N N . PRO A 1 96 ? -14.329 8.996 3.607 1.00 97.94 96 PRO A N 1
ATOM 770 C CA . PRO A 1 96 ? -13.679 8.169 4.616 1.00 97.94 96 PRO A CA 1
ATOM 771 C C . PRO A 1 96 ? -12.811 7.064 3.997 1.00 97.94 96 PRO A C 1
ATOM 773 O O . PRO A 1 96 ? -13.268 6.363 3.095 1.00 97.94 96 PRO A O 1
ATOM 776 N N . THR A 1 97 ? -11.579 6.918 4.486 1.00 98.44 97 THR A N 1
ATOM 777 C CA . THR A 1 97 ? -10.623 5.873 4.077 1.00 98.44 97 THR A CA 1
ATOM 778 C C . THR A 1 97 ? -10.752 4.624 4.948 1.00 98.44 97 THR A C 1
ATOM 780 O O . THR A 1 97 ? -11.453 4.630 5.967 1.00 98.44 97 THR A O 1
ATOM 783 N N 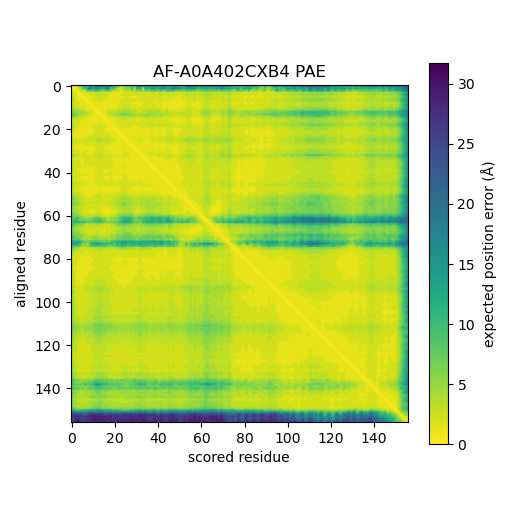. SER A 1 98 ? -10.029 3.559 4.596 1.00 98.31 98 SER A N 1
ATOM 784 C CA . SER A 1 98 ? -9.938 2.345 5.416 1.00 98.31 98 SER A CA 1
ATOM 785 C C . SER A 1 98 ? -9.549 2.642 6.877 1.00 98.31 98 SER A C 1
ATOM 787 O O . SER A 1 98 ? -10.166 2.111 7.800 1.00 98.31 98 SER A O 1
ATOM 789 N N . ALA A 1 99 ? -8.600 3.558 7.105 1.00 98.00 99 ALA A N 1
ATOM 790 C CA . ALA A 1 99 ? -8.140 3.944 8.440 1.00 98.00 99 ALA A CA 1
ATOM 791 C C . ALA A 1 99 ? -9.246 4.599 9.282 1.00 98.00 99 ALA A C 1
ATOM 793 O O . ALA A 1 99 ? -9.376 4.301 10.470 1.00 98.00 99 ALA A O 1
ATOM 794 N N . HIS A 1 100 ? -10.087 5.438 8.666 1.00 98.06 100 HIS A N 1
ATOM 795 C CA . HIS A 1 100 ? -11.248 6.018 9.343 1.00 98.06 100 HIS A CA 1
ATOM 796 C C . HIS A 1 100 ? -12.216 4.923 9.807 1.00 98.06 100 HIS A C 1
ATOM 798 O O . HIS A 1 100 ? -12.595 4.886 10.978 1.00 98.06 100 HIS A O 1
ATOM 804 N N . PHE A 1 101 ? -12.581 4.001 8.910 1.00 98.31 101 PHE A N 1
ATOM 805 C CA . PHE A 1 101 ? -13.486 2.900 9.251 1.00 98.31 101 PHE A CA 1
ATOM 806 C C . PHE A 1 101 ? -12.892 1.958 10.303 1.00 98.31 101 PHE A C 1
ATOM 808 O O . PHE A 1 101 ? -13.617 1.481 11.174 1.00 98.31 101 PHE A O 1
ATOM 815 N N . CYS A 1 102 ? -11.579 1.736 10.276 1.00 98.38 102 CYS A N 1
ATOM 816 C CA . CYS A 1 102 ? -10.872 0.972 11.298 1.00 98.38 102 CYS A CA 1
ATOM 817 C C . CYS A 1 102 ? -10.982 1.636 12.684 1.00 98.38 102 CYS A C 1
ATOM 819 O O . CYS A 1 102 ? -11.279 0.960 13.670 1.00 98.38 102 CYS A O 1
ATOM 821 N N . GLY A 1 103 ? -10.837 2.964 12.762 1.00 97.69 103 GLY A N 1
ATOM 822 C CA . GLY A 1 103 ? -11.030 3.717 14.006 1.00 97.69 103 GLY A CA 1
ATOM 823 C C . GLY A 1 103 ? -12.479 3.706 14.517 1.00 97.69 103 GLY A C 1
ATOM 824 O O . GLY A 1 103 ? -12.715 3.620 15.724 1.00 97.69 103 GLY A O 1
ATOM 825 N N . GLU A 1 104 ? -13.474 3.760 13.626 1.00 98.12 104 GLU A N 1
ATOM 826 C CA . GLU A 1 104 ? -14.888 3.554 13.988 1.00 98.12 104 GLU A CA 1
ATOM 827 C C . GLU A 1 104 ? -15.141 2.148 14.541 1.00 98.12 104 GLU A C 1
ATOM 829 O O . GLU A 1 104 ? -15.770 2.008 15.590 1.00 98.12 104 GLU A O 1
ATOM 834 N N . ALA A 1 105 ? -14.601 1.111 13.899 1.00 98.19 105 ALA A N 1
ATOM 835 C CA . ALA A 1 105 ? -14.754 -0.264 14.365 1.00 98.19 105 ALA A CA 1
ATOM 836 C C . ALA A 1 105 ? -14.124 -0.474 15.754 1.00 98.19 105 ALA A C 1
ATOM 838 O O . ALA A 1 105 ? -14.715 -1.136 16.607 1.00 98.19 105 ALA A O 1
ATOM 839 N N . LEU A 1 106 ? -12.966 0.143 16.023 1.00 97.81 106 LEU A N 1
ATOM 840 C CA . LEU A 1 106 ? -12.331 0.082 17.342 1.00 97.81 106 LEU A CA 1
ATOM 841 C C . LEU A 1 106 ? -13.201 0.754 18.411 1.00 97.81 106 LEU A C 1
ATOM 843 O O . LEU A 1 106 ? -13.386 0.206 19.498 1.00 97.81 106 LEU A O 1
ATOM 847 N N . ARG A 1 107 ? -13.761 1.929 18.106 1.00 97.62 107 ARG A N 1
ATOM 848 C CA . ARG A 1 107 ? -14.677 2.647 19.005 1.00 97.62 107 ARG A CA 1
ATOM 849 C C . ARG A 1 107 ? -15.913 1.808 19.328 1.00 97.62 107 ARG A C 1
ATOM 851 O O . ARG A 1 107 ? -16.289 1.732 20.493 1.00 97.62 107 ARG A O 1
ATOM 858 N N . GLN A 1 108 ? -16.505 1.163 18.324 1.00 97.69 108 GLN A N 1
ATOM 859 C CA . GLN A 1 108 ? -17.655 0.273 18.506 1.00 97.69 108 GLN A CA 1
ATOM 860 C C . GLN A 1 108 ? -17.307 -0.928 19.389 1.00 97.69 108 GLN A C 1
ATOM 862 O O . GLN A 1 108 ? -18.029 -1.207 20.341 1.00 97.69 108 GLN A O 1
ATOM 867 N N . TYR A 1 109 ? -16.172 -1.587 19.142 1.00 97.31 109 TYR A N 1
ATOM 868 C CA . TYR A 1 109 ? -15.715 -2.693 19.986 1.00 97.31 109 TYR A CA 1
ATOM 869 C C . TYR A 1 109 ? -15.494 -2.266 21.444 1.00 97.31 109 TYR A C 1
ATOM 871 O O . TYR A 1 109 ? -15.888 -2.982 22.356 1.00 97.31 109 TYR A O 1
ATOM 879 N N . LYS A 1 110 ? -14.912 -1.084 21.690 1.00 96.56 110 LYS A N 1
ATOM 880 C CA . LYS A 1 110 ? -14.720 -0.561 23.057 1.00 96.56 110 LYS A CA 1
ATOM 881 C C . LYS A 1 110 ? -16.036 -0.276 23.785 1.00 96.56 110 LYS A C 1
ATOM 883 O O . LYS A 1 110 ? -16.075 -0.368 25.007 1.00 96.56 110 LYS A O 1
ATOM 888 N N . GLN A 1 111 ? -17.078 0.113 23.054 1.00 97.81 111 GLN A N 1
ATOM 889 C CA . GLN A 1 111 ? -18.408 0.359 23.617 1.00 97.81 111 GLN A CA 1
ATOM 890 C C . GLN A 1 111 ? -19.160 -0.946 23.895 1.00 97.81 111 GLN A C 1
ATOM 892 O O . GLN A 1 111 ? -19.845 -1.042 24.909 1.00 97.81 111 GLN A O 1
ATOM 897 N N . ASP A 1 112 ? -19.018 -1.935 23.012 1.00 97.19 112 ASP A N 1
ATOM 898 C CA . ASP A 1 112 ? -19.692 -3.231 23.098 1.00 97.19 112 ASP A CA 1
ATOM 899 C C . ASP A 1 112 ? -18.744 -4.370 22.651 1.00 97.19 112 ASP A C 1
ATOM 901 O O . ASP A 1 112 ? -18.692 -4.702 21.458 1.00 97.19 112 ASP A O 1
ATOM 905 N N . PRO A 1 113 ? -17.955 -4.958 23.577 1.00 96.00 113 PRO A N 1
ATOM 906 C CA . PRO A 1 113 ? -16.922 -5.961 23.277 1.00 96.00 113 PRO A CA 1
ATOM 907 C C . PRO A 1 113 ? -17.465 -7.355 22.900 1.00 96.00 113 PRO A C 1
ATOM 909 O O . PRO A 1 113 ? -17.153 -8.364 23.531 1.00 96.00 113 PRO A O 1
ATOM 912 N N . THR A 1 114 ? -18.287 -7.440 21.856 1.00 96.12 114 THR A N 1
ATOM 913 C CA . THR A 1 114 ? -18.815 -8.709 21.331 1.00 96.12 114 THR A CA 1
ATOM 914 C C . THR A 1 114 ? -17.880 -9.332 20.296 1.00 96.12 114 THR A C 1
ATOM 916 O O . THR A 1 114 ? -17.129 -8.636 19.610 1.00 96.12 114 THR A O 1
ATOM 919 N N . GLU A 1 115 ? -17.974 -10.653 20.099 1.00 95.00 115 GLU A N 1
ATOM 920 C CA . GLU A 1 115 ? -17.229 -11.348 19.035 1.00 95.00 115 GLU A CA 1
ATOM 921 C C . GLU A 1 115 ? -17.555 -10.777 17.646 1.00 95.00 115 GLU A C 1
ATOM 923 O O . GLU A 1 115 ? -16.663 -10.601 16.822 1.00 95.00 115 GLU A O 1
ATOM 928 N N . SER A 1 116 ? -18.821 -10.419 17.408 1.00 96.75 116 SER A N 1
ATOM 929 C CA . SER A 1 116 ? -19.256 -9.767 16.168 1.00 96.75 116 SER A CA 1
ATOM 930 C C . SER A 1 116 ? -18.531 -8.435 15.948 1.00 96.75 116 SER A C 1
ATOM 932 O O . SER A 1 116 ? -18.034 -8.175 14.852 1.00 96.75 116 SER A O 1
ATOM 934 N N . ASN A 1 117 ? -18.427 -7.591 16.980 1.00 97.06 117 ASN A N 1
ATOM 935 C CA . ASN A 1 117 ? -17.707 -6.321 16.866 1.00 97.06 117 ASN A CA 1
ATOM 936 C C . ASN A 1 117 ? -16.194 -6.533 16.733 1.00 97.06 117 ASN A C 1
ATOM 938 O O . ASN A 1 117 ? -15.541 -5.777 16.012 1.00 97.06 117 ASN A O 1
ATOM 942 N N . ARG A 1 118 ? -15.637 -7.594 17.336 1.00 95.81 118 ARG A N 1
ATOM 943 C CA . ARG A 1 118 ? -14.228 -7.962 17.134 1.00 95.81 118 ARG A CA 1
ATOM 944 C C . ARG A 1 118 ? -13.950 -8.388 15.694 1.00 95.81 118 ARG A C 1
ATOM 946 O O . ARG A 1 118 ? -12.942 -7.977 15.130 1.00 95.81 118 ARG A O 1
ATOM 953 N N . GLU A 1 119 ? -14.842 -9.160 15.080 1.00 97.00 119 GLU A N 1
ATOM 954 C CA . GLU A 1 119 ? -14.693 -9.588 13.684 1.00 97.00 119 GLU A CA 1
ATOM 955 C C . GLU A 1 119 ? -14.838 -8.412 12.705 1.00 97.00 119 GLU A C 1
ATOM 957 O O . GLU A 1 119 ? -14.079 -8.292 11.740 1.00 97.00 119 GLU A O 1
ATOM 962 N N . ARG A 1 120 ? -15.745 -7.468 12.995 1.00 97.75 120 ARG A N 1
ATOM 963 C CA . ARG A 1 120 ? -15.826 -6.195 12.255 1.00 97.75 120 ARG A CA 1
ATOM 964 C C . ARG A 1 120 ? -14.526 -5.401 12.357 1.00 97.75 120 ARG A C 1
ATOM 966 O O . ARG A 1 120 ? -14.048 -4.896 11.343 1.00 97.75 120 ARG A O 1
ATOM 973 N N . LEU A 1 121 ? -13.942 -5.318 13.554 1.00 98.19 121 LEU A N 1
ATOM 974 C CA . LEU A 1 121 ? -12.641 -4.684 13.768 1.00 98.19 121 LEU A CA 1
ATOM 975 C C . LEU A 1 121 ? -11.527 -5.401 13.000 1.00 98.19 121 LEU A C 1
ATOM 977 O O . LEU A 1 121 ? -10.728 -4.728 12.356 1.00 98.19 121 LEU A O 1
ATOM 981 N N . ARG A 1 122 ? -11.500 -6.740 13.002 1.00 98.06 122 ARG A N 1
ATOM 982 C CA . ARG A 1 122 ? -10.537 -7.539 12.228 1.00 98.06 122 ARG A CA 1
ATOM 983 C C . ARG A 1 122 ? -10.623 -7.217 10.740 1.00 98.06 122 ARG A C 1
ATOM 985 O O . ARG A 1 122 ? -9.623 -6.838 10.138 1.00 98.06 122 ARG A O 1
ATOM 992 N N . THR A 1 123 ? -11.831 -7.279 10.183 1.00 98.19 123 THR A N 1
ATOM 993 C CA . THR A 1 123 ? -12.086 -6.972 8.770 1.00 98.19 123 THR A CA 1
ATOM 994 C C . THR A 1 123 ? -11.640 -5.548 8.421 1.00 98.19 123 THR A C 1
ATOM 996 O O . THR A 1 123 ? -10.964 -5.333 7.415 1.00 98.19 123 THR A O 1
ATOM 999 N N . ALA A 1 124 ? -11.975 -4.564 9.262 1.00 98.25 124 ALA A N 1
ATOM 1000 C CA . ALA A 1 124 ? -11.589 -3.173 9.039 1.00 98.25 124 ALA A CA 1
ATOM 1001 C C . ALA A 1 124 ? -10.067 -2.960 9.151 1.00 98.25 124 ALA A C 1
ATOM 1003 O O . ALA A 1 124 ? -9.490 -2.251 8.331 1.00 98.25 124 ALA A O 1
A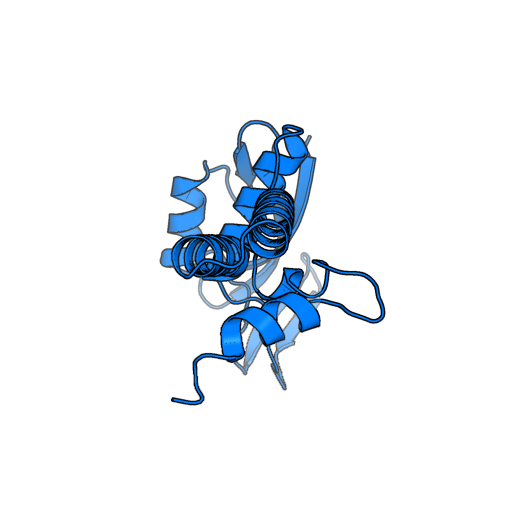TOM 1004 N N . TYR A 1 125 ? -9.406 -3.610 10.112 1.00 98.31 125 TYR A N 1
ATOM 1005 C CA . TYR A 1 125 ? -7.953 -3.561 10.292 1.00 98.31 125 TYR A CA 1
ATOM 1006 C C . TYR A 1 125 ? -7.202 -4.182 9.108 1.00 98.31 125 TYR A C 1
ATOM 1008 O O . TYR A 1 125 ? -6.205 -3.635 8.635 1.00 98.31 125 TYR A O 1
ATOM 1016 N N . GLU A 1 126 ? -7.696 -5.299 8.574 1.00 97.75 126 GLU A N 1
ATOM 1017 C CA . GLU A 1 126 ? -7.096 -5.968 7.417 1.00 97.75 126 GLU A CA 1
ATOM 1018 C C . GLU A 1 126 ? -7.293 -5.201 6.101 1.00 97.75 126 GLU A C 1
ATOM 1020 O O . GLU A 1 126 ? -6.450 -5.300 5.197 1.00 97.75 126 GLU A O 1
ATOM 1025 N N . ALA A 1 127 ? -8.361 -4.401 6.006 1.00 98.19 127 ALA A N 1
ATOM 1026 C CA . ALA A 1 127 ? -8.608 -3.499 4.884 1.00 98.19 127 ALA A CA 1
ATOM 1027 C C . ALA A 1 127 ? -7.602 -2.336 4.821 1.00 98.19 127 ALA A C 1
ATOM 1029 O O . ALA A 1 127 ? -7.316 -1.846 3.729 1.00 98.19 127 ALA A O 1
ATOM 1030 N N . VAL A 1 128 ? -7.025 -1.928 5.958 1.00 98.50 128 VAL A N 1
ATOM 1031 C CA . VAL A 1 128 ? -5.963 -0.913 5.996 1.00 98.50 128 VAL A CA 1
ATOM 1032 C C . VAL A 1 128 ? -4.679 -1.487 5.387 1.00 98.50 128 VAL A C 1
ATOM 1034 O O . VAL A 1 128 ? -4.259 -2.581 5.802 1.00 98.50 128 VAL A O 1
ATOM 1037 N N . PRO A 1 129 ? -4.012 -0.766 4.457 1.00 98.19 129 PRO A N 1
ATOM 1038 C CA . PRO A 1 129 ? -2.728 -1.189 3.913 1.00 98.19 129 PRO A CA 1
ATOM 1039 C C . PRO A 1 129 ? -1.732 -1.498 5.033 1.00 98.19 129 PRO A C 1
ATOM 1041 O O . PRO A 1 129 ? -1.523 -0.686 5.934 1.00 98.19 129 PRO A O 1
ATOM 1044 N N . LYS A 1 130 ? -1.101 -2.670 4.995 1.00 96.69 130 LYS A N 1
ATOM 1045 C CA . LYS A 1 130 ? -0.261 -3.205 6.079 1.00 96.69 130 LYS A CA 1
ATOM 1046 C C . LYS A 1 130 ? 0.813 -2.233 6.571 1.00 96.69 130 LYS A C 1
ATOM 1048 O O . LYS A 1 130 ? 0.978 -2.073 7.777 1.00 96.69 130 LYS A O 1
ATOM 1053 N N . HIS A 1 131 ? 1.517 -1.558 5.662 1.00 94.38 131 HIS A N 1
ATOM 1054 C CA . HIS A 1 131 ? 2.546 -0.561 5.995 1.00 94.38 131 HIS A CA 1
ATOM 1055 C C . HIS A 1 131 ? 1.973 0.761 6.518 1.00 94.38 131 HIS A C 1
ATOM 1057 O O . HIS A 1 131 ? 2.718 1.558 7.076 1.00 94.38 131 HIS A O 1
ATOM 1063 N N . MET A 1 132 ? 0.668 0.984 6.371 1.00 96.56 132 MET A N 1
ATOM 1064 C CA . MET A 1 132 ? -0.037 2.148 6.905 1.00 96.56 132 MET A CA 1
ATOM 1065 C C . MET A 1 132 ? -0.653 1.886 8.282 1.00 96.56 132 MET A C 1
ATOM 1067 O O . MET A 1 132 ? -0.966 2.835 8.996 1.00 96.56 132 MET A O 1
ATOM 1071 N N . ARG A 1 133 ? -0.797 0.619 8.699 1.00 97.00 133 ARG A N 1
ATOM 1072 C CA . ARG A 1 133 ? -1.409 0.266 9.994 1.00 97.00 133 ARG A CA 1
ATOM 1073 C C . ARG A 1 133 ? -0.689 0.907 11.173 1.00 97.00 133 ARG A C 1
ATOM 1075 O O . ARG A 1 133 ? -1.343 1.319 12.119 1.00 97.00 133 ARG A O 1
ATOM 1082 N N . LEU A 1 134 ? 0.630 1.089 11.085 1.00 94.12 134 LEU A N 1
ATOM 1083 C CA . LEU A 1 134 ? 1.426 1.738 12.132 1.00 94.12 134 LEU A CA 1
ATOM 1084 C C . LEU A 1 134 ? 0.987 3.181 12.452 1.00 94.12 134 LEU A C 1
ATOM 1086 O O . LEU A 1 134 ? 1.357 3.689 13.504 1.00 94.12 134 LEU A O 1
ATOM 1090 N N . PHE A 1 135 ? 0.201 3.815 11.575 1.00 94.88 135 PHE A N 1
ATOM 1091 C CA . PHE A 1 135 ? -0.359 5.157 11.754 1.00 94.88 135 PHE A CA 1
ATOM 1092 C C . PHE A 1 135 ? -1.804 5.160 12.296 1.00 94.88 135 PHE A C 1
ATOM 1094 O O . PHE A 1 135 ? -2.436 6.211 12.322 1.00 94.88 135 PHE A O 1
ATOM 1101 N N . LEU A 1 136 ? -2.365 4.006 12.687 1.00 96.19 136 LEU A N 1
ATOM 1102 C CA . LEU A 1 136 ? -3.739 3.912 13.211 1.00 96.19 136 LEU A CA 1
ATOM 1103 C C . LEU A 1 136 ? -3.903 4.428 14.649 1.00 96.19 136 LEU A C 1
ATOM 1105 O O . LEU A 1 136 ? -5.034 4.646 15.090 1.00 96.19 136 LEU A O 1
ATOM 1109 N N . GLY A 1 137 ? -2.800 4.586 15.374 1.00 91.81 137 GLY A N 1
ATOM 1110 C CA . GLY A 1 137 ? -2.738 5.228 16.685 1.00 91.81 137 GLY A CA 1
ATOM 1111 C C . GLY A 1 137 ? -1.755 6.392 16.672 1.00 91.81 137 GLY A C 1
ATOM 1112 O O . GLY A 1 137 ? -1.381 6.901 15.614 1.00 91.81 137 GLY A O 1
ATOM 1113 N N . ASP A 1 138 ? -1.337 6.824 17.856 1.00 91.94 138 ASP A N 1
ATOM 1114 C CA . ASP A 1 138 ? -0.308 7.855 17.991 1.00 91.94 138 ASP A CA 1
ATOM 1115 C C . ASP A 1 138 ? 1.113 7.284 17.820 1.00 91.94 138 ASP A C 1
ATOM 1117 O O . ASP A 1 138 ? 1.317 6.097 17.547 1.00 91.94 138 ASP A O 1
ATOM 1121 N N . MET A 1 139 ? 2.115 8.155 17.957 1.00 87.81 139 MET A N 1
ATOM 1122 C CA . MET A 1 139 ? 3.524 7.805 17.755 1.00 87.81 139 MET A CA 1
ATOM 1123 C C . MET A 1 139 ? 4.032 6.711 18.706 1.00 87.81 139 MET A C 1
ATOM 1125 O O . MET A 1 139 ? 4.937 5.961 18.324 1.00 87.81 139 MET A O 1
ATOM 1129 N N . ASP A 1 140 ? 3.449 6.600 19.901 1.00 91.06 140 ASP A N 1
ATOM 1130 C CA . ASP A 1 140 ? 3.873 5.654 20.935 1.00 91.06 140 ASP A CA 1
ATOM 1131 C C . ASP A 1 140 ? 3.128 4.322 20.802 1.00 91.06 140 ASP A C 1
ATOM 1133 O O . ASP A 1 140 ? 3.732 3.247 20.810 1.00 91.06 140 ASP A O 1
ATOM 1137 N N . SER A 1 141 ? 1.809 4.394 20.636 1.00 89.38 141 SER A N 1
ATOM 1138 C CA . SER A 1 141 ? 0.918 3.235 20.589 1.00 89.38 141 SER A CA 1
ATOM 1139 C C . SER A 1 141 ? 0.895 2.541 19.228 1.00 89.38 141 SER A C 1
ATOM 1141 O O . SER A 1 141 ? 0.751 1.316 19.176 1.00 89.38 141 SER A O 1
ATOM 1143 N N . LYS A 1 142 ? 1.066 3.280 18.123 1.00 93.69 142 LYS A N 1
ATOM 1144 C CA . LYS A 1 142 ? 0.955 2.757 16.750 1.00 93.69 142 LYS A CA 1
ATOM 1145 C C . LYS A 1 142 ? -0.326 1.924 16.593 1.00 93.69 142 LYS A C 1
ATOM 1147 O O . LYS A 1 142 ? -1.410 2.374 16.937 1.00 93.69 142 LYS A O 1
ATOM 1152 N N . ASP A 1 143 ? -0.221 0.685 16.116 1.00 95.94 143 ASP A N 1
ATOM 1153 C CA . ASP A 1 143 ? -1.338 -0.258 16.031 1.00 95.94 143 ASP A CA 1
ATOM 1154 C C . ASP A 1 143 ? -1.378 -1.293 17.162 1.00 95.94 143 ASP A C 1
ATOM 1156 O O . ASP A 1 143 ? -2.071 -2.306 17.042 1.00 95.94 143 ASP A O 1
ATOM 1160 N N . TRP A 1 144 ? -0.646 -1.071 18.258 1.00 94.56 144 TRP A N 1
ATOM 1161 C CA . TRP A 1 144 ? -0.551 -2.038 19.352 1.00 94.56 144 TRP A CA 1
ATOM 1162 C C . TRP A 1 144 ? -1.919 -2.399 19.932 1.00 94.56 144 TRP A C 1
ATOM 1164 O O . TRP A 1 144 ? -2.193 -3.574 20.166 1.00 94.56 144 TRP A O 1
ATOM 1174 N N . GLU A 1 145 ? -2.800 -1.414 20.117 1.00 94.69 145 GLU A N 1
ATOM 1175 C CA . GLU A 1 145 ? -4.128 -1.661 20.680 1.00 94.69 145 GLU A CA 1
ATOM 1176 C C . GLU A 1 145 ? -4.971 -2.580 19.784 1.00 94.69 145 GLU A C 1
ATOM 1178 O O . GLU A 1 145 ? -5.645 -3.480 20.285 1.00 94.69 145 GLU A O 1
ATOM 1183 N N . TYR A 1 146 ? -4.882 -2.394 18.466 1.00 96.31 146 TYR A N 1
ATOM 1184 C CA . TYR A 1 146 ? -5.562 -3.242 17.490 1.00 96.31 146 TYR A CA 1
ATOM 1185 C C . TYR A 1 146 ? -5.035 -4.675 17.567 1.00 96.31 146 TYR A C 1
ATOM 1187 O O . TYR A 1 146 ? -5.822 -5.608 17.701 1.00 96.31 146 TYR A O 1
ATOM 1195 N N . LYS A 1 147 ? -3.707 -4.851 17.549 1.00 95.25 147 LYS A N 1
ATOM 1196 C CA . LYS A 1 147 ? -3.071 -6.173 17.652 1.00 95.25 147 LYS A CA 1
ATOM 1197 C C . LYS A 1 147 ? -3.449 -6.884 18.941 1.00 95.25 147 LYS A C 1
ATOM 1199 O O . LYS A 1 147 ? -3.923 -8.007 18.881 1.00 95.25 147 LYS A O 1
ATOM 1204 N N . ARG A 1 148 ? -3.347 -6.203 20.087 1.00 95.06 148 ARG A N 1
ATOM 1205 C CA . ARG A 1 148 ? -3.713 -6.770 21.391 1.00 95.06 148 ARG A CA 1
ATOM 1206 C C . ARG A 1 148 ? -5.132 -7.346 21.373 1.00 95.06 148 ARG A C 1
ATOM 1208 O O . ARG A 1 148 ? -5.319 -8.499 21.735 1.00 95.06 148 ARG A O 1
ATOM 1215 N N . ILE A 1 149 ? -6.110 -6.566 20.912 1.00 94.19 149 ILE A N 1
ATOM 1216 C CA . ILE A 1 149 ? -7.513 -7.001 20.847 1.00 94.19 149 ILE A CA 1
ATOM 1217 C C . ILE A 1 149 ? -7.689 -8.189 19.888 1.00 94.19 149 ILE A C 1
ATOM 1219 O O . ILE A 1 149 ? -8.461 -9.104 20.168 1.00 94.19 149 ILE A O 1
ATOM 1223 N N . LEU A 1 150 ? -7.013 -8.174 18.738 1.00 94.56 150 LEU A N 1
ATOM 1224 C CA . LEU A 1 150 ? -7.183 -9.194 17.700 1.00 94.56 150 LEU A CA 1
ATOM 1225 C C . LEU A 1 150 ? -6.421 -10.499 17.983 1.00 94.56 150 LEU A C 1
ATOM 1227 O O . LEU A 1 150 ? -6.875 -11.549 17.515 1.00 94.56 150 LEU A O 1
ATOM 1231 N N . ASP A 1 151 ? -5.330 -10.428 18.752 1.00 88.62 151 ASP A N 1
ATOM 1232 C CA . ASP A 1 151 ? -4.460 -11.548 19.130 1.00 88.62 151 ASP A CA 1
ATOM 1233 C C . ASP A 1 151 ? -4.914 -12.254 20.423 1.00 88.62 151 ASP A C 1
ATOM 1235 O O . ASP A 1 151 ? -4.622 -13.436 20.596 1.00 88.62 151 ASP A O 1
ATOM 1239 N N . GLU A 1 152 ? -5.672 -11.582 21.303 1.00 66.62 152 GLU A N 1
ATOM 1240 C CA . GLU A 1 152 ? -6.149 -12.108 22.601 1.00 66.62 152 GLU A CA 1
ATOM 1241 C C . GLU A 1 152 ? -6.938 -13.435 22.513 1.00 66.62 152 GLU A C 1
ATOM 1243 O O . GLU A 1 152 ? -7.064 -14.121 23.522 1.00 66.62 152 GLU A O 1
ATOM 1248 N N . LYS A 1 153 ? -7.412 -13.849 21.327 1.00 55.44 153 LYS A N 1
ATOM 1249 C CA . LYS A 1 153 ? -8.139 -15.119 21.120 1.00 55.44 153 LYS A CA 1
ATOM 1250 C C . LYS A 1 153 ? -7.325 -16.259 20.488 1.00 55.44 153 LYS A C 1
ATOM 1252 O O . LYS A 1 153 ? -7.891 -17.309 20.209 1.00 55.44 153 LYS A O 1
ATOM 1257 N N . ASN A 1 154 ? -6.026 -16.081 20.243 1.00 47.34 154 ASN A N 1
ATOM 1258 C CA . ASN A 1 154 ? -5.155 -17.173 19.772 1.00 47.34 154 ASN A CA 1
ATOM 1259 C C . ASN A 1 154 ? -4.607 -18.045 20.928 1.00 47.34 154 ASN A C 1
ATOM 1261 O O . ASN A 1 154 ? -3.697 -18.841 20.704 1.00 47.34 154 ASN A O 1
ATOM 1265 N N . SER A 1 155 ? -5.131 -17.873 22.148 1.00 41.09 155 SER A N 1
ATOM 1266 C CA . SER A 1 155 ? -4.644 -18.514 23.381 1.00 41.09 155 SER A CA 1
ATOM 1267 C C . SER A 1 155 ? -5.617 -19.530 24.002 1.00 41.09 155 SER A C 1
ATOM 1269 O O . SER A 1 155 ? -5.385 -19.926 25.142 1.00 41.09 155 SER A O 1
ATOM 1271 N N . ASP A 1 156 ? -6.656 -19.960 23.277 1.00 36.25 156 ASP A N 1
ATOM 1272 C CA . ASP A 1 156 ? -7.584 -21.027 23.700 1.00 36.25 156 ASP A CA 1
ATOM 1273 C C . ASP A 1 156 ? -7.409 -22.304 22.862 1.00 36.25 156 ASP A C 1
ATOM 1275 O O . ASP A 1 156 ? -7.451 -22.206 21.611 1.00 36.25 156 ASP A O 1
#

Sequence (156 aa):
MPGTYLQAFIKNGRHFFVTEIKIYKDGMIDCWGFVDFEGFQEKIRSGWVRTRLPEGARVSMMESLNFTATDVKAGVEEVEFVKQVADEILSLNKKPTSAHFCGEALRQYKQDPTESNRERLRTAYEAVPKHMRLFLGDMDSKDWEYKRILDEKNSD

Radius of gyration: 18.39 Å; Cα contacts (8 Å, |Δi|>4): 224; chains: 1; bounding box: 42×39×44 Å

InterPro domains:
  IPR056055 Domain of unknown function DUF7638 [PF24644] (2-96)
  IPR056056 Domain of unknown function DUF7639 [PF24645] (97-152)

Solvent-accessible surface area (backbone atoms only — not comparable to full-atom values): 8671 Å² total; per-residue (Å²): 128,69,71,48,68,46,82,37,28,40,44,60,88,85,37,33,31,58,41,66,38,30,36,26,61,89,42,41,33,36,67,92,59,79,29,46,63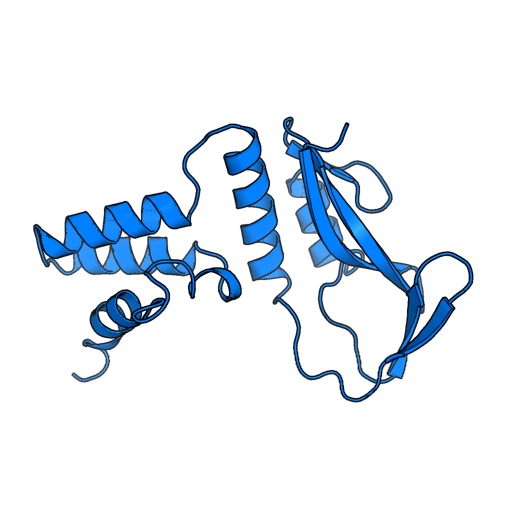,68,53,47,53,47,34,42,76,74,48,37,44,34,47,64,74,59,77,68,34,43,35,33,45,73,94,81,45,71,48,67,45,67,87,73,84,82,55,61,52,65,74,37,48,53,38,45,55,54,34,50,35,26,49,64,62,76,40,84,32,44,62,54,52,25,53,50,29,49,53,49,22,75,76,48,82,42,72,69,35,48,50,50,25,50,55,27,51,68,56,26,27,69,89,55,39,58,65,72,41,54,95,86,55,21,40,50,68,59,49,52,68,70,52,69,70,79,80,121

Foldseek 3Di:
DFPDWDWWWFDDPQATETDTFTAHLVQWTPPPDTDHLVVVVVCLVVVRTGFFDDQQHWYDYPPPDIDGDHPGPDGFDSVLVSLVSVQVNCVSVVHDHLLNQLLVLVVVCVVPVDPVSLVSNVVSLVSHRPVCQQVSDDPVCRNVVSCCSNVVPVPD

Mean predicted aligned error: 4.26 Å

Secondary structure (DSSP, 8-state):
--SEEEEEEEEETTEEEEEEEEE-TTS-EESSSEE-HHHHHHHHHTTSEESSPPTT-EEEETTTEEEE--S------HHHHHHHHHHHHHHHTTPPPHHHHHHHHHHHHHHS--HHHHHHHHHHHHHS-GGGGGGSS-TTTTTHHHHHHHHTTTT-

Organism: NCBI:txid2219043

Nearest PDB structures (foldseek):
  7n6g-assembly1_1O  TM=5.133E-01  e=2.243E+00  Chlamydomonas reinhardtii